Protein AF-A0A920B7V5-F1 (afdb_monomer_lite)

pLDDT: mean 78.92, std 19.87, range [29.97, 96.94]

Radius of gyration: 18.79 Å; chains: 1; bounding box: 47×30×55 Å

Secondary structure (DSSP, 8-state):
-EEEEEEEEEEE---STTS--EEEEEEEEEEEEEESSSSEEEEEEEEEETTTEEEEEEEEEEE--GGGTT---EEEEE-----SGGGSSSS-S--TT------

Sequence (103 aa):
MSIGGYGEIVGKFYGNEQKLDQTDAYRGVFYIGYKFTDEWSLNTELEFEHGDEAFLEFGYLDYTPKNMNGLLGFRAGLLLLPTGIINELHEPTLFPWSLQTSN

Structure (mmCIF, N/CA/C/O backbone):
data_AF-A0A920B7V5-F1
#
_entry.id   AF-A0A920B7V5-F1
#
loop_
_atom_site.group_PDB
_atom_site.id
_atom_site.type_symbol
_atom_site.label_atom_id
_atom_site.label_alt_id
_atom_site.label_comp_id
_atom_site.label_asym_id
_atom_site.label_entity_id
_atom_site.label_seq_id
_atom_site.pdbx_PDB_ins_code
_atom_site.Cartn_x
_atom_site.Cartn_y
_atom_site.Cartn_z
_atom_site.occupancy
_atom_site.B_iso_or_equiv
_atom_site.aut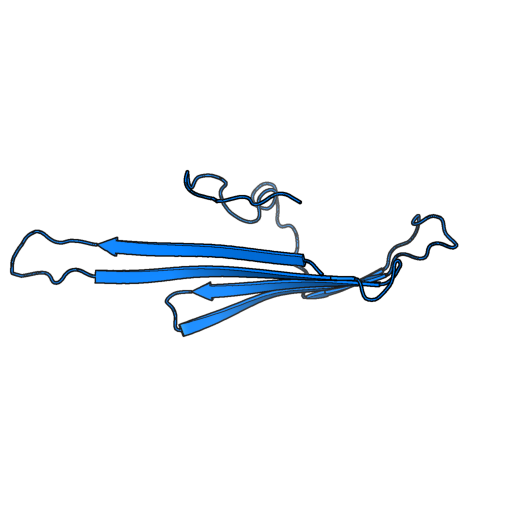h_seq_id
_atom_site.auth_comp_id
_atom_site.auth_asym_id
_atom_site.auth_atom_id
_atom_site.pdbx_PDB_model_num
ATOM 1 N N . MET A 1 1 ? 6.364 -12.380 -7.405 1.00 85.56 1 MET A N 1
ATOM 2 C CA . MET A 1 1 ? 5.094 -11.962 -6.780 1.00 85.56 1 MET A CA 1
ATOM 3 C C . MET A 1 1 ? 5.328 -11.890 -5.286 1.00 85.56 1 MET A C 1
ATOM 5 O O . MET A 1 1 ? 5.973 -12.789 -4.765 1.00 85.56 1 MET A O 1
ATOM 9 N N . SER A 1 2 ? 4.876 -10.815 -4.654 1.00 89.19 2 SER A N 1
ATOM 10 C CA . SER A 1 2 ? 4.915 -10.591 -3.214 1.00 89.19 2 SER A CA 1
ATOM 11 C C . SER A 1 2 ? 3.492 -10.324 -2.745 1.00 89.19 2 SER A C 1
ATOM 13 O O . SER A 1 2 ? 2.757 -9.587 -3.401 1.00 89.19 2 SER A O 1
ATOM 15 N N . ILE A 1 3 ? 3.107 -10.946 -1.644 1.00 90.81 3 ILE A N 1
ATOM 16 C CA . ILE A 1 3 ? 1.860 -10.664 -0.948 1.00 90.81 3 ILE A CA 1
ATOM 17 C C . ILE A 1 3 ? 2.197 -10.544 0.529 1.00 90.81 3 ILE A C 1
ATOM 19 O O . ILE A 1 3 ? 2.999 -11.318 1.051 1.00 90.81 3 ILE A O 1
ATOM 23 N N . GLY A 1 4 ? 1.618 -9.549 1.175 1.00 90.31 4 GLY A N 1
ATOM 24 C CA . GLY A 1 4 ? 1.790 -9.299 2.592 1.00 90.31 4 GLY A CA 1
ATOM 25 C C . GLY A 1 4 ? 0.546 -8.640 3.147 1.00 90.31 4 GLY A C 1
ATOM 26 O O . GLY A 1 4 ? -0.367 -8.279 2.408 1.00 90.31 4 GLY A O 1
ATOM 27 N N . GLY A 1 5 ? 0.501 -8.501 4.456 1.00 89.00 5 GLY A N 1
ATOM 28 C CA . GLY A 1 5 ? -0.618 -7.868 5.121 1.00 89.00 5 GLY A CA 1
ATOM 29 C C . GLY A 1 5 ? -0.605 -8.157 6.605 1.00 89.00 5 GLY A C 1
ATOM 30 O O . GLY A 1 5 ? 0.144 -9.015 7.079 1.00 89.00 5 GLY A O 1
ATOM 31 N N . TYR A 1 6 ? -1.439 -7.432 7.329 1.00 88.69 6 TYR A N 1
ATOM 32 C CA . TYR A 1 6 ? -1.675 -7.637 8.746 1.00 88.69 6 TYR A CA 1
ATOM 33 C C . TYR A 1 6 ? -3.096 -7.164 9.080 1.00 88.69 6 TYR A C 1
ATOM 35 O O . TYR A 1 6 ? -3.753 -6.521 8.264 1.00 88.69 6 TYR A O 1
ATOM 43 N N . GLY A 1 7 ? -3.597 -7.504 10.262 1.00 88.62 7 GLY A N 1
ATOM 44 C CA . GLY A 1 7 ? -4.897 -7.017 10.708 1.00 88.62 7 GLY A CA 1
ATOM 45 C C . GLY A 1 7 ? -4.981 -6.894 12.219 1.00 88.62 7 GLY A C 1
ATOM 46 O O . GLY A 1 7 ? -4.207 -7.515 12.950 1.00 88.62 7 GLY A O 1
ATOM 47 N N . GLU A 1 8 ? -5.940 -6.094 12.663 1.00 86.44 8 GLU A N 1
ATOM 48 C CA . GLU A 1 8 ? -6.231 -5.780 14.051 1.00 86.44 8 GLU A CA 1
ATOM 49 C C . GLU A 1 8 ? -7.699 -6.094 14.362 1.00 86.44 8 GLU A C 1
ATOM 51 O O . GLU A 1 8 ? -8.618 -5.659 13.667 1.00 86.44 8 GLU A O 1
ATOM 56 N N . ILE A 1 9 ? -7.915 -6.854 15.437 1.00 87.19 9 ILE A N 1
ATOM 57 C CA . ILE A 1 9 ? -9.238 -7.131 15.998 1.00 87.19 9 ILE A CA 1
ATOM 58 C C . ILE A 1 9 ? -9.238 -6.617 17.432 1.00 87.19 9 ILE A C 1
ATOM 60 O O . ILE A 1 9 ? -8.378 -6.992 18.232 1.00 87.19 9 ILE A O 1
ATOM 64 N N . VAL A 1 10 ? -10.227 -5.796 17.770 1.00 86.88 10 VAL A N 1
ATOM 65 C CA . VAL A 1 10 ? -10.344 -5.167 19.084 1.00 86.88 10 VAL A CA 1
ATOM 66 C C . VAL A 1 10 ? -11.570 -5.714 19.807 1.00 86.88 10 VAL A C 1
ATOM 68 O O . VAL A 1 10 ? -12.696 -5.612 19.328 1.00 86.88 10 VAL A O 1
ATOM 71 N N . GLY A 1 11 ? -11.351 -6.288 20.991 1.00 86.44 11 GLY A N 1
ATOM 72 C CA . GLY A 1 11 ? -12.406 -6.758 21.888 1.00 86.44 11 GLY A CA 1
ATOM 73 C C . GLY A 1 11 ? -12.566 -5.844 23.104 1.00 86.44 11 GLY A C 1
ATOM 74 O O . GLY A 1 11 ? -11.589 -5.518 23.777 1.00 86.44 11 GLY A O 1
ATOM 75 N N . LYS A 1 12 ? -13.800 -5.452 23.419 1.00 83.12 12 LYS A N 1
ATOM 76 C CA . LYS A 1 12 ? -14.181 -4.732 24.640 1.00 83.12 12 LYS A CA 1
ATOM 77 C C . LYS A 1 12 ? -15.065 -5.642 25.483 1.00 83.12 12 LYS A C 1
ATOM 79 O O . LYS A 1 12 ? -16.225 -5.858 25.141 1.00 83.12 12 LYS A O 1
ATOM 84 N N . PHE A 1 13 ? -14.511 -6.143 26.583 1.00 82.50 13 PHE A N 1
ATOM 85 C CA . PHE A 1 13 ? -15.212 -7.040 27.499 1.00 82.50 13 PHE A CA 1
ATOM 86 C C . PHE A 1 13 ? -15.717 -6.269 28.719 1.00 82.50 13 PHE A C 1
ATOM 88 O O . PHE A 1 13 ? -14.937 -5.594 29.400 1.00 82.50 13 PHE A O 1
ATOM 95 N N . TYR A 1 14 ? -17.014 -6.350 29.001 1.00 79.56 14 TYR A N 1
ATOM 96 C CA . TYR A 1 14 ? -17.639 -5.662 30.125 1.00 79.56 14 TYR A CA 1
ATOM 97 C C . TYR A 1 14 ? -18.097 -6.686 31.168 1.00 79.56 14 TYR A C 1
ATOM 99 O O . TYR A 1 14 ? -19.077 -7.391 30.986 1.00 79.56 14 TYR A O 1
ATOM 107 N N . GLY A 1 15 ? -17.426 -6.729 32.323 1.00 68.69 15 GLY A N 1
ATOM 108 C CA . GLY A 1 15 ? -17.750 -7.654 33.424 1.00 68.69 15 GLY A CA 1
ATOM 109 C C . GLY A 1 15 ? -19.038 -7.342 34.205 1.00 68.69 15 GLY A C 1
ATOM 110 O O . GLY A 1 15 ? -19.147 -7.730 35.364 1.00 68.69 15 GLY A O 1
ATOM 111 N N . ASN A 1 16 ? -19.980 -6.593 33.628 1.00 74.31 16 ASN A N 1
ATOM 112 C CA . ASN A 1 16 ? -21.248 -6.215 34.253 1.00 74.31 16 ASN A CA 1
ATOM 113 C C . ASN A 1 16 ? -22.400 -6.672 33.348 1.00 74.31 16 ASN A C 1
ATOM 115 O O . ASN A 1 16 ? -22.387 -6.369 32.159 1.00 74.31 16 ASN A O 1
ATOM 119 N N . GLU A 1 17 ? -23.412 -7.332 33.918 1.00 64.94 17 GLU A N 1
ATOM 120 C CA . GLU A 1 17 ? -24.538 -7.972 33.211 1.00 64.94 17 GLU A CA 1
ATOM 121 C C . GLU A 1 17 ? -25.350 -7.023 32.305 1.00 64.94 17 GLU A C 1
ATOM 123 O O . GLU A 1 17 ? -26.126 -7.471 31.466 1.00 64.94 17 GLU A O 1
ATOM 128 N N . GLN A 1 18 ? -25.173 -5.705 32.447 1.00 70.81 18 GLN A N 1
ATOM 129 C CA . GLN A 1 18 ? -25.867 -4.694 31.644 1.00 70.81 18 GLN A CA 1
ATOM 130 C C . GLN A 1 18 ? -25.162 -4.310 30.332 1.00 70.81 18 GLN A C 1
ATOM 132 O O . GLN A 1 18 ? -25.769 -3.620 29.512 1.00 70.81 18 GLN A O 1
ATOM 137 N N . LYS A 1 19 ? -23.898 -4.700 30.113 1.00 69.88 19 LYS A N 1
ATOM 138 C CA . LYS A 1 19 ? -23.171 -4.400 28.870 1.00 69.88 19 LYS A CA 1
ATOM 139 C C . LYS A 1 19 ? -22.717 -5.685 28.195 1.00 69.88 19 LYS A C 1
ATOM 141 O O . LYS A 1 19 ? -22.044 -6.500 28.808 1.00 69.88 19 LYS A O 1
ATOM 146 N N . LEU A 1 20 ? -23.074 -5.827 26.922 1.00 75.75 20 LEU A N 1
ATOM 147 C CA . LEU A 1 20 ? -22.600 -6.922 26.084 1.00 75.75 20 LEU A CA 1
ATOM 148 C C . LEU A 1 20 ? -21.149 -6.673 25.671 1.00 75.75 20 LEU A C 1
ATOM 150 O O . LEU A 1 20 ? -20.775 -5.535 25.371 1.00 75.75 20 LEU A O 1
ATOM 154 N N . ASP A 1 21 ? -20.367 -7.746 25.625 1.00 83.50 21 ASP A N 1
ATOM 155 C CA . ASP A 1 21 ? -19.030 -7.735 25.045 1.00 83.50 21 ASP A CA 1
ATOM 156 C C . ASP A 1 21 ? -19.111 -7.364 23.559 1.00 83.50 21 ASP A C 1
ATOM 158 O O . ASP A 1 21 ? -19.996 -7.822 22.833 1.00 83.50 21 ASP A O 1
ATOM 162 N N . GLN A 1 22 ? -18.193 -6.516 23.102 1.00 81.25 22 GLN A N 1
ATOM 163 C CA . GLN A 1 22 ? -18.124 -6.064 21.713 1.00 81.25 22 GLN A CA 1
ATOM 164 C C . GLN A 1 22 ? -16.806 -6.503 21.092 1.00 81.25 22 GLN A C 1
ATOM 166 O O . GLN A 1 22 ? -15.757 -6.374 21.714 1.00 81.25 22 GLN A O 1
ATOM 171 N N . THR A 1 23 ? -16.853 -7.013 19.866 1.00 85.56 23 THR A N 1
ATOM 172 C CA . THR A 1 23 ? -15.668 -7.348 19.069 1.00 85.56 23 THR A CA 1
ATOM 173 C C . THR A 1 23 ? -15.775 -6.631 17.735 1.00 85.56 23 THR A C 1
ATOM 175 O O . THR A 1 23 ? -16.842 -6.651 17.127 1.00 85.56 23 THR A O 1
ATOM 178 N N . ASP A 1 24 ? -14.689 -5.999 17.313 1.00 85.00 24 ASP A N 1
ATOM 179 C CA . ASP A 1 24 ? -14.613 -5.184 16.106 1.00 85.00 24 ASP 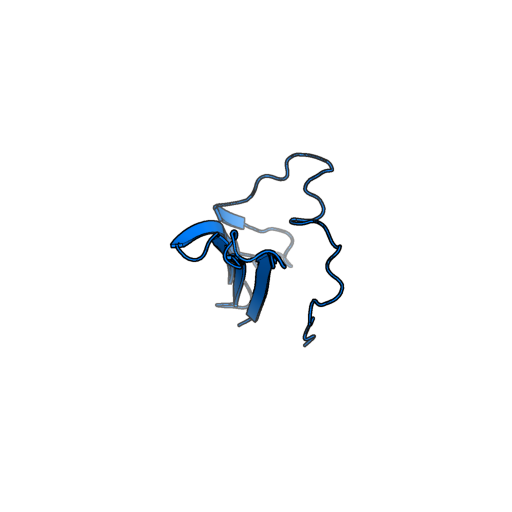A CA 1
ATOM 180 C C . ASP A 1 24 ? -13.396 -5.603 15.275 1.00 85.00 24 ASP A C 1
ATOM 182 O O . ASP A 1 24 ? -12.284 -5.713 15.802 1.00 85.00 24 ASP A O 1
ATOM 186 N N . ALA A 1 25 ? -13.614 -5.866 13.987 1.00 87.44 25 ALA A N 1
ATOM 187 C CA . ALA A 1 25 ? -12.550 -6.097 13.018 1.00 87.44 25 ALA A CA 1
ATOM 188 C C . ALA A 1 25 ? -12.030 -4.733 12.563 1.00 87.44 25 ALA A C 1
ATOM 190 O O . ALA A 1 25 ? -12.390 -4.238 11.501 1.00 87.44 25 ALA A O 1
ATOM 191 N N . TYR A 1 26 ? -11.232 -4.120 13.432 1.00 85.69 26 TYR A N 1
ATOM 192 C CA . TYR A 1 26 ? -10.894 -2.708 13.358 1.00 85.69 26 TYR A CA 1
ATOM 193 C C . TYR A 1 26 ? -10.185 -2.344 12.053 1.00 85.69 26 TYR A C 1
ATOM 195 O O . TYR A 1 26 ? -10.585 -1.390 11.393 1.00 85.69 26 TYR A O 1
ATOM 203 N N . ARG A 1 27 ? -9.175 -3.131 11.660 1.00 88.56 27 ARG A N 1
ATOM 204 C CA . ARG A 1 27 ? -8.385 -2.871 10.453 1.00 88.56 27 ARG A CA 1
ATOM 205 C C . ARG A 1 27 ? -7.827 -4.145 9.833 1.00 88.56 27 ARG A C 1
ATOM 207 O O . ARG A 1 27 ? -7.380 -5.043 10.543 1.00 88.56 27 ARG A O 1
ATOM 214 N N . GLY A 1 28 ? -7.771 -4.206 8.509 1.00 89.44 28 GLY A N 1
ATOM 215 C CA . GLY A 1 28 ? -7.042 -5.217 7.751 1.00 89.44 28 GLY A CA 1
ATOM 216 C C . GLY A 1 28 ? -6.333 -4.599 6.554 1.00 89.44 28 GLY A C 1
ATOM 217 O O . GLY A 1 28 ? -6.989 -4.088 5.655 1.00 89.44 28 GLY A O 1
ATOM 218 N N . VAL A 1 29 ? -5.006 -4.685 6.517 1.00 91.25 29 VAL A N 1
ATOM 219 C CA . VAL A 1 29 ? -4.172 -4.157 5.432 1.00 91.25 29 VAL A CA 1
ATOM 220 C C . VAL A 1 29 ? -3.645 -5.308 4.586 1.00 91.25 29 VAL A C 1
ATOM 222 O O . VAL A 1 29 ? -3.091 -6.279 5.107 1.00 91.25 29 VAL A O 1
ATOM 225 N N . PHE A 1 30 ? -3.778 -5.190 3.268 1.00 91.75 30 PHE A N 1
ATOM 226 C CA . PHE A 1 30 ? -3.314 -6.172 2.294 1.00 91.75 30 PHE A CA 1
ATOM 227 C C . PHE A 1 30 ? -2.439 -5.505 1.244 1.00 91.75 30 PHE A C 1
ATOM 229 O O . PHE A 1 30 ? -2.903 -4.696 0.444 1.00 91.75 30 PHE A O 1
ATOM 236 N N . TYR A 1 31 ? -1.182 -5.922 1.192 1.00 93.31 31 TYR A N 1
ATOM 237 C CA . TYR A 1 31 ? -0.213 -5.476 0.209 1.00 93.31 31 TYR A CA 1
ATOM 238 C C . TYR A 1 31 ? -0.012 -6.526 -0.886 1.00 93.31 31 TYR A C 1
ATOM 240 O O . TYR A 1 31 ? 0.230 -7.709 -0.621 1.00 93.31 31 TYR A O 1
ATOM 248 N N . ILE A 1 32 ? -0.046 -6.076 -2.137 1.00 93.69 32 ILE A N 1
ATOM 249 C CA . ILE A 1 32 ? 0.193 -6.893 -3.324 1.00 93.69 32 ILE A CA 1
ATOM 250 C C . ILE A 1 32 ? 1.271 -6.224 -4.176 1.00 93.69 32 ILE A C 1
ATOM 252 O O . ILE A 1 32 ? 1.114 -5.103 -4.659 1.00 93.69 32 ILE A O 1
ATOM 256 N N . GLY A 1 33 ? 2.360 -6.954 -4.408 1.00 95.62 33 GLY A N 1
ATOM 257 C CA . GLY A 1 33 ? 3.454 -6.560 -5.288 1.00 95.62 33 GLY A CA 1
ATOM 258 C C . GLY A 1 33 ? 3.648 -7.568 -6.420 1.00 95.62 33 GLY A C 1
ATOM 259 O O . GLY A 1 33 ? 3.860 -8.763 -6.191 1.00 95.62 33 GLY A O 1
ATOM 260 N N . TYR A 1 34 ? 3.643 -7.116 -7.669 1.00 96.56 34 TYR A N 1
ATOM 261 C CA . TYR A 1 34 ? 3.847 -7.994 -8.820 1.00 96.56 34 TYR A CA 1
ATOM 262 C C . TYR A 1 34 ? 4.878 -7.423 -9.788 1.00 96.56 34 TYR A C 1
ATOM 264 O O . TYR A 1 34 ? 4.718 -6.323 -10.299 1.00 96.56 34 TYR A O 1
ATOM 272 N N . LYS A 1 35 ? 5.933 -8.189 -10.077 1.00 96.50 35 LYS A N 1
ATOM 273 C CA . LYS A 1 35 ? 6.900 -7.869 -11.134 1.00 96.50 35 LYS A CA 1
ATOM 274 C C . LYS A 1 35 ? 6.467 -8.580 -12.410 1.00 96.50 35 LYS A C 1
ATOM 276 O O . LYS A 1 35 ? 6.525 -9.807 -12.456 1.00 96.50 35 LYS A O 1
ATOM 281 N N . PHE A 1 36 ? 6.021 -7.820 -13.409 1.00 95.81 36 PHE A N 1
ATOM 282 C CA . PHE A 1 36 ? 5.671 -8.359 -14.729 1.00 95.81 36 PHE A CA 1
ATOM 283 C C . PHE A 1 36 ? 6.927 -8.696 -15.523 1.00 95.81 36 PHE A C 1
ATOM 285 O O . PHE A 1 36 ? 7.002 -9.727 -16.183 1.00 95.81 36 PHE A O 1
ATOM 292 N N . THR A 1 37 ? 7.923 -7.819 -15.428 1.00 94.88 37 THR A N 1
ATOM 293 C CA . THR A 1 37 ? 9.264 -8.008 -15.974 1.00 94.88 37 THR A CA 1
ATOM 294 C C . THR A 1 37 ? 10.277 -7.430 -14.988 1.00 94.88 37 THR A C 1
ATOM 296 O O . THR A 1 37 ? 9.909 -6.888 -13.945 1.00 94.88 37 THR A O 1
ATOM 299 N N . ASP A 1 38 ? 11.563 -7.498 -15.322 1.00 92.44 38 ASP A N 1
ATOM 300 C CA . ASP A 1 38 ? 12.591 -6.828 -14.524 1.00 92.44 38 ASP A CA 1
ATOM 301 C C . ASP A 1 38 ? 12.528 -5.292 -14.604 1.00 92.44 38 ASP A C 1
ATOM 303 O O . ASP A 1 38 ? 13.212 -4.620 -13.838 1.00 92.44 38 ASP A O 1
ATOM 307 N N . GLU A 1 39 ? 11.748 -4.742 -15.538 1.00 94.50 39 GLU A N 1
ATOM 308 C CA . GLU A 1 39 ? 11.571 -3.298 -15.722 1.00 94.50 39 GLU A CA 1
ATOM 309 C C . GLU A 1 39 ? 10.196 -2.813 -15.257 1.00 94.50 39 GLU A C 1
ATOM 311 O O . GLU A 1 39 ? 10.068 -1.641 -14.929 1.00 94.50 39 GLU A O 1
ATOM 316 N N . TRP A 1 40 ? 9.178 -3.682 -15.220 1.00 96.44 40 TRP A N 1
ATOM 317 C CA . TRP A 1 40 ? 7.796 -3.325 -14.886 1.00 96.44 40 TRP A CA 1
ATOM 318 C C . TRP A 1 40 ? 7.324 -3.989 -13.597 1.00 96.44 40 TRP A C 1
ATOM 320 O O . TRP A 1 40 ? 7.320 -5.221 -13.486 1.00 96.44 40 TRP A O 1
ATOM 330 N N . SER A 1 41 ? 6.826 -3.188 -12.654 1.00 96.62 41 SER A N 1
ATOM 331 C CA . SER A 1 41 ? 6.248 -3.697 -11.407 1.00 96.62 41 SER A CA 1
ATOM 332 C C . SER A 1 41 ? 5.012 -2.928 -10.955 1.00 96.62 41 SER A C 1
ATOM 334 O O . SER A 1 41 ? 4.944 -1.721 -11.125 1.00 96.62 41 SER A O 1
ATOM 336 N N . LEU A 1 42 ? 4.043 -3.632 -10.375 1.00 96.56 42 LEU A N 1
ATOM 337 C CA . LEU A 1 42 ? 2.856 -3.094 -9.716 1.00 96.56 42 LEU A CA 1
ATOM 338 C C . LEU A 1 42 ? 3.021 -3.212 -8.203 1.00 96.56 42 LEU A C 1
ATOM 340 O O . LEU A 1 42 ? 3.451 -4.258 -7.714 1.00 96.56 42 LEU A O 1
ATOM 344 N N . ASN A 1 43 ? 2.610 -2.170 -7.489 1.00 95.38 43 ASN A N 1
ATOM 345 C CA . ASN A 1 43 ? 2.495 -2.144 -6.038 1.00 95.38 43 ASN A CA 1
ATOM 346 C C . ASN A 1 43 ? 1.102 -1.639 -5.668 1.00 95.38 43 ASN A C 1
ATOM 348 O O . ASN A 1 43 ? 0.616 -0.663 -6.243 1.00 95.38 43 ASN A O 1
ATOM 352 N N . THR A 1 44 ? 0.438 -2.312 -4.739 1.00 94.88 44 THR A N 1
ATOM 353 C CA . THR A 1 44 ? -0.933 -1.993 -4.337 1.00 94.88 44 THR A CA 1
ATOM 354 C C . THR A 1 44 ? -1.128 -2.302 -2.864 1.00 94.88 44 THR A C 1
ATOM 356 O O . THR A 1 44 ? -0.633 -3.324 -2.393 1.00 94.88 44 THR A O 1
ATOM 359 N N . GLU A 1 45 ? -1.870 -1.447 -2.173 1.00 93.19 45 GLU A N 1
ATOM 360 C CA . GLU A 1 45 ? -2.313 -1.653 -0.799 1.00 93.19 45 GLU A CA 1
ATOM 361 C C . GLU A 1 45 ? -3.813 -1.397 -0.696 1.00 93.19 45 GLU A C 1
ATOM 363 O O . GLU A 1 45 ? -4.321 -0.381 -1.175 1.00 93.19 45 GLU A O 1
ATOM 368 N N . LEU A 1 46 ? -4.509 -2.363 -0.108 1.00 92.31 46 LEU A N 1
ATOM 369 C CA . LEU A 1 46 ? -5.924 -2.291 0.220 1.00 92.31 46 LEU A CA 1
ATOM 370 C C . LEU A 1 46 ? -6.061 -2.271 1.736 1.00 92.31 46 LEU A C 1
ATOM 372 O O . LEU A 1 46 ? -5.460 -3.109 2.411 1.00 92.31 46 LEU A O 1
ATOM 376 N N . GLU A 1 47 ? -6.888 -1.373 2.244 1.00 91.81 47 GLU A N 1
ATOM 377 C CA . GLU A 1 47 ? -7.257 -1.306 3.652 1.00 91.81 47 GLU A CA 1
ATOM 378 C C . GLU A 1 47 ? -8.741 -1.640 3.800 1.00 91.81 47 GLU A C 1
ATOM 380 O O . GLU A 1 47 ? -9.573 -1.216 2.999 1.00 91.81 47 GLU A O 1
ATOM 385 N N . PHE A 1 48 ? -9.068 -2.436 4.810 1.00 91.81 48 PHE A N 1
ATOM 386 C CA . PHE A 1 48 ? -10.432 -2.701 5.232 1.00 91.81 48 PHE A CA 1
ATOM 387 C C . PHE A 1 48 ? -10.602 -2.224 6.665 1.00 91.81 48 PHE A C 1
ATOM 389 O O . PHE A 1 48 ? -9.825 -2.636 7.525 1.00 91.81 48 PHE A O 1
ATOM 396 N N . GLU A 1 49 ? -11.624 -1.423 6.936 1.00 88.12 49 GLU A N 1
ATOM 397 C CA . GLU A 1 49 ? -11.949 -0.948 8.283 1.00 88.12 49 GLU A CA 1
ATOM 398 C C . GLU A 1 49 ? -13.335 -1.449 8.697 1.00 88.12 49 GLU A C 1
ATOM 400 O O . GLU A 1 49 ? -14.217 -1.651 7.859 1.00 88.12 49 GLU A O 1
ATOM 405 N N . HIS A 1 50 ? -13.493 -1.746 9.989 1.00 89.88 50 HIS A N 1
ATOM 406 C CA . HIS A 1 50 ? -14.737 -2.229 10.617 1.00 89.88 50 HIS A CA 1
ATOM 407 C C . HIS A 1 50 ? -15.406 -3.462 9.965 1.00 89.88 50 HIS A C 1
ATOM 409 O O . HIS A 1 50 ? -16.512 -3.865 10.330 1.00 89.88 50 HIS A O 1
ATOM 415 N N . GLY A 1 51 ? -14.702 -4.134 9.051 1.00 83.88 51 GLY A N 1
ATOM 416 C CA . GLY A 1 51 ? -15.140 -5.335 8.343 1.00 83.88 51 GLY A CA 1
ATOM 417 C C . GLY A 1 51 ? -16.041 -5.094 7.127 1.00 83.88 51 GLY A C 1
ATOM 418 O O . GLY A 1 51 ? -16.311 -6.053 6.399 1.00 83.88 51 GLY A O 1
ATOM 419 N N . ASP A 1 52 ? -16.490 -3.865 6.878 1.00 87.94 52 ASP A N 1
ATOM 420 C CA . ASP A 1 52 ? -17.392 -3.516 5.774 1.00 87.94 52 ASP A CA 1
ATOM 421 C C . ASP A 1 52 ? -16.957 -2.291 4.955 1.00 87.94 52 ASP A C 1
ATOM 423 O O . ASP A 1 52 ? -17.482 -2.081 3.856 1.00 87.94 52 ASP A O 1
ATOM 427 N N . GLU A 1 53 ? -15.958 -1.539 5.415 1.00 88.94 53 GLU A N 1
ATOM 428 C CA . GLU A 1 53 ? -15.363 -0.430 4.675 1.00 88.94 53 GLU A CA 1
ATOM 429 C C . GLU A 1 53 ? -14.095 -0.897 3.953 1.00 88.94 53 GLU A C 1
ATOM 431 O O . GLU A 1 53 ? -13.310 -1.668 4.500 1.00 88.94 53 GLU A O 1
ATOM 436 N N . ALA A 1 54 ? -13.905 -0.469 2.703 1.00 92.62 54 ALA A N 1
ATOM 437 C CA . ALA A 1 54 ? -12.769 -0.870 1.877 1.00 92.62 54 ALA A CA 1
ATOM 438 C C . ALA A 1 54 ? -12.185 0.331 1.131 1.00 92.62 54 ALA A C 1
ATOM 440 O O . ALA A 1 54 ? -12.899 1.038 0.411 1.00 92.62 54 ALA A O 1
ATOM 441 N N . PHE A 1 55 ? -10.874 0.504 1.249 1.00 91.06 55 PHE A N 1
ATOM 442 C CA . PHE A 1 55 ? -10.120 1.621 0.705 1.00 91.06 55 PHE A CA 1
ATOM 443 C C . PHE A 1 55 ? -8.923 1.128 -0.106 1.00 91.06 55 PHE A C 1
ATOM 445 O O . PHE A 1 55 ? -8.309 0.098 0.175 1.00 91.06 55 PHE A O 1
ATOM 452 N N . LEU A 1 56 ? -8.616 1.870 -1.167 1.00 91.12 56 LEU A N 1
ATOM 453 C CA . LEU A 1 56 ? -7.383 1.710 -1.924 1.00 91.12 56 LEU A CA 1
ATOM 454 C C . LEU A 1 56 ? -6.435 2.812 -1.462 1.00 91.12 56 LEU A C 1
ATOM 456 O O . LEU A 1 56 ? -6.557 3.946 -1.922 1.00 91.12 56 LEU A O 1
ATOM 460 N N . GLU A 1 57 ? -5.501 2.463 -0.583 1.00 88.81 57 GLU A N 1
ATOM 461 C CA . GLU A 1 57 ? -4.531 3.412 -0.029 1.00 88.81 57 GLU A CA 1
ATOM 462 C C . GLU A 1 57 ? -3.540 3.854 -1.108 1.00 88.81 57 GLU A C 1
ATOM 464 O O . GLU A 1 57 ? -3.342 5.041 -1.376 1.00 88.81 57 GLU A O 1
ATOM 469 N N . PHE A 1 58 ? -2.981 2.884 -1.836 1.00 92.75 58 PHE A N 1
ATOM 470 C CA . PHE A 1 58 ? -2.245 3.158 -3.062 1.00 92.75 58 PHE A CA 1
ATOM 471 C C . PHE A 1 58 ? -2.345 2.038 -4.080 1.00 92.75 58 PHE A C 1
ATOM 473 O O . PHE A 1 58 ? -2.566 0.869 -3.775 1.00 92.75 58 PHE A O 1
ATOM 480 N N . GLY A 1 59 ? -2.083 2.407 -5.328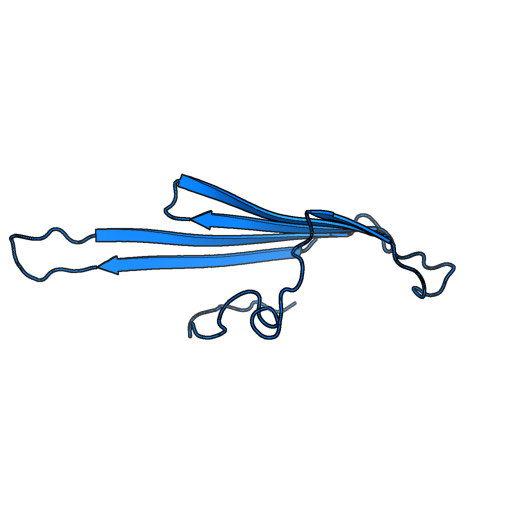 1.00 95.25 59 GLY A N 1
ATOM 481 C CA . GLY A 1 59 ? -2.006 1.475 -6.439 1.00 95.25 59 GLY A CA 1
ATOM 482 C C . GLY A 1 59 ? -1.248 2.113 -7.585 1.00 95.25 59 GLY A C 1
ATOM 483 O O . GLY A 1 59 ? -1.787 2.981 -8.270 1.00 95.25 59 GLY A O 1
ATOM 484 N N . TYR A 1 60 ? -0.001 1.700 -7.801 1.00 95.94 60 TYR A N 1
ATOM 485 C CA . TYR A 1 60 ? 0.854 2.298 -8.820 1.00 95.94 60 TYR A CA 1
ATOM 486 C C . TYR A 1 60 ? 1.727 1.288 -9.552 1.00 95.94 60 TYR A C 1
ATOM 488 O O . TYR A 1 60 ? 2.138 0.254 -9.024 1.00 95.94 60 TYR A O 1
ATOM 496 N N . LEU A 1 61 ? 2.033 1.643 -10.793 1.00 96.94 61 LEU A N 1
ATOM 497 C CA . LEU A 1 61 ? 2.930 0.937 -11.684 1.00 96.94 61 LEU A CA 1
ATOM 498 C C . LEU A 1 61 ? 4.256 1.697 -11.762 1.00 96.94 61 LEU A C 1
ATOM 500 O O . LEU A 1 61 ? 4.267 2.910 -11.974 1.00 96.94 61 LEU A O 1
ATOM 504 N N . ASP A 1 62 ? 5.351 0.966 -11.624 1.00 95.75 62 ASP A N 1
ATOM 505 C CA . ASP A 1 62 ? 6.715 1.432 -11.822 1.00 95.75 62 ASP A CA 1
ATOM 506 C C . ASP A 1 62 ? 7.295 0.846 -13.105 1.00 95.75 62 ASP A C 1
ATOM 508 O O . ASP A 1 62 ? 7.187 -0.358 -13.361 1.00 95.75 62 ASP A O 1
ATOM 512 N N . TYR A 1 63 ? 7.959 1.711 -13.865 1.00 95.81 63 TYR A N 1
ATOM 513 C CA . TYR A 1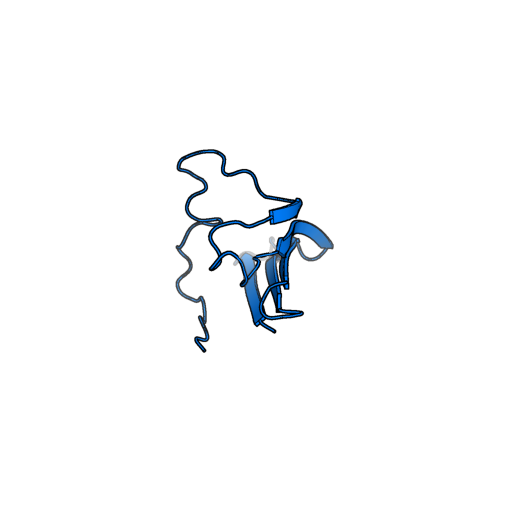 63 ? 8.794 1.355 -14.999 1.00 95.81 63 TYR A CA 1
ATOM 514 C C . TYR A 1 63 ? 10.221 1.866 -14.791 1.00 95.81 63 TYR A C 1
ATOM 516 O O . TYR A 1 63 ? 10.442 3.067 -14.628 1.00 95.81 63 TYR A O 1
ATOM 524 N N . THR A 1 64 ? 11.201 0.965 -14.815 1.00 95.06 64 THR A N 1
ATOM 525 C CA . T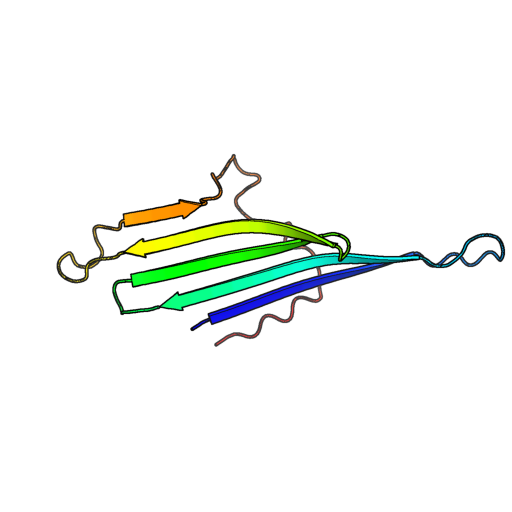HR A 1 64 ? 12.628 1.270 -14.634 1.00 95.06 64 THR A CA 1
ATOM 526 C C . THR A 1 64 ? 13.441 0.660 -15.782 1.00 95.06 64 THR A C 1
ATOM 528 O O . THR A 1 64 ? 13.740 -0.534 -15.747 1.00 95.06 64 THR A O 1
ATOM 531 N N . PRO A 1 65 ? 13.817 1.447 -16.809 1.00 92.06 65 PRO A N 1
ATOM 532 C CA . PRO A 1 65 ? 14.550 0.950 -17.970 1.00 92.06 65 PRO A CA 1
ATOM 533 C C . PRO A 1 65 ? 15.973 0.495 -17.620 1.00 92.06 65 PRO A C 1
ATOM 535 O O . PRO A 1 65 ? 16.790 1.262 -17.091 1.00 92.06 65 PRO A O 1
ATOM 538 N N . LYS A 1 66 ? 16.327 -0.738 -17.992 1.00 90.00 66 LYS A N 1
ATOM 539 C CA . LYS A 1 66 ? 17.678 -1.289 -17.793 1.00 90.00 66 LYS A CA 1
ATOM 540 C C . LYS A 1 66 ? 18.715 -0.675 -18.718 1.00 90.00 66 LYS A C 1
ATOM 542 O O . LYS A 1 66 ? 19.871 -0.531 -18.330 1.00 90.00 66 LYS A O 1
ATOM 547 N N . ASN A 1 67 ? 18.319 -0.295 -19.931 1.00 89.69 67 ASN A N 1
ATOM 548 C CA . ASN A 1 67 ? 19.202 0.364 -20.900 1.00 89.69 67 ASN A CA 1
ATOM 549 C C . ASN A 1 67 ? 19.758 1.707 -20.389 1.00 89.69 67 ASN A C 1
ATOM 551 O O . ASN A 1 67 ? 20.769 2.182 -20.897 1.00 89.69 67 ASN A O 1
ATOM 555 N N . MET A 1 68 ? 19.129 2.292 -19.367 1.00 86.25 68 MET A N 1
ATOM 556 C CA . MET A 1 68 ? 19.583 3.501 -18.682 1.00 86.25 68 MET A CA 1
ATOM 557 C C . MET A 1 68 ? 20.215 3.204 -17.318 1.00 86.25 68 MET A C 1
ATOM 559 O O . MET A 1 68 ? 20.340 4.107 -16.497 1.00 86.25 68 MET A O 1
ATOM 563 N N . ASN A 1 69 ? 20.589 1.948 -17.053 1.00 84.00 69 ASN A N 1
ATOM 564 C CA . ASN A 1 69 ? 21.130 1.486 -15.774 1.00 84.00 69 ASN A CA 1
ATOM 565 C C . ASN A 1 69 ? 20.240 1.854 -14.565 1.00 84.00 69 ASN A C 1
ATOM 567 O O . ASN A 1 69 ? 20.746 2.144 -13.485 1.00 84.00 69 ASN A O 1
ATOM 571 N N . GLY A 1 70 ? 18.916 1.920 -14.764 1.00 79.81 70 GLY A N 1
ATOM 572 C CA . GLY A 1 70 ? 17.959 2.328 -13.730 1.00 79.81 70 GLY A CA 1
ATOM 573 C C . GLY A 1 70 ? 18.041 3.799 -13.299 1.00 79.81 70 GLY A C 1
ATOM 574 O O . GLY A 1 70 ? 17.456 4.161 -12.286 1.00 79.81 70 GLY A O 1
ATOM 575 N N . LEU A 1 71 ? 18.750 4.655 -14.047 1.00 83.69 71 LEU A N 1
ATOM 576 C CA . LEU A 1 71 ? 18.901 6.082 -13.724 1.00 83.69 71 LEU A CA 1
ATOM 577 C C . LEU A 1 71 ? 17.626 6.901 -13.960 1.00 83.69 71 LEU A C 1
ATOM 579 O O . LEU A 1 71 ? 17.485 7.982 -13.393 1.00 83.69 71 LEU A O 1
ATOM 583 N N . LEU A 1 72 ? 16.719 6.408 -14.804 1.00 88.12 72 LEU A N 1
ATOM 584 C CA . LEU A 1 72 ? 15.389 6.979 -14.993 1.00 88.12 72 LEU A CA 1
ATOM 585 C C . LEU A 1 72 ? 14.331 5.980 -14.535 1.00 88.12 72 LEU A C 1
ATOM 587 O O . LEU A 1 72 ? 14.480 4.776 -14.723 1.00 88.12 72 LEU A O 1
ATOM 591 N N . GLY A 1 73 ? 13.247 6.497 -13.967 1.00 89.38 73 GLY A N 1
ATOM 592 C CA . GLY A 1 73 ? 12.088 5.714 -13.572 1.00 89.38 73 GLY A CA 1
ATOM 593 C C . GLY A 1 73 ? 10.813 6.515 -13.784 1.00 89.38 73 GLY A C 1
ATOM 594 O O . GLY A 1 73 ? 10.803 7.735 -13.612 1.00 89.38 73 GLY A O 1
ATOM 595 N N . PHE A 1 74 ? 9.745 5.827 -14.171 1.00 93.62 74 PHE A N 1
ATOM 596 C CA . PHE A 1 74 ? 8.413 6.401 -14.306 1.00 93.62 74 PHE A CA 1
ATOM 597 C C . PHE A 1 74 ? 7.469 5.676 -13.363 1.00 93.62 74 PHE A C 1
ATOM 599 O O . PHE A 1 74 ? 7.434 4.448 -13.351 1.00 93.62 74 PHE A O 1
ATOM 606 N N . ARG A 1 75 ? 6.688 6.449 -12.610 1.00 94.81 75 ARG A N 1
ATOM 607 C CA . ARG A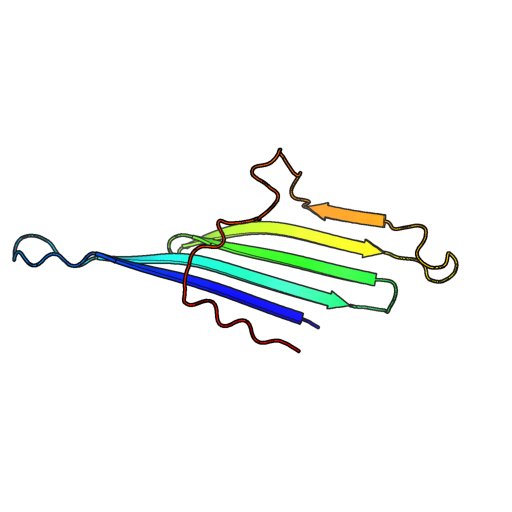 1 75 ? 5.653 5.943 -11.716 1.00 94.81 75 ARG A CA 1
ATOM 608 C C . ARG A 1 75 ? 4.317 6.558 -12.090 1.00 94.81 75 ARG A C 1
ATOM 610 O O . ARG A 1 75 ? 4.232 7.772 -12.272 1.00 94.81 75 ARG A O 1
ATOM 617 N N . ALA A 1 76 ? 3.282 5.734 -12.186 1.00 95.75 76 ALA A N 1
ATOM 618 C CA . ALA A 1 76 ? 1.931 6.188 -12.488 1.00 95.75 76 ALA A CA 1
ATOM 619 C C . ALA A 1 76 ? 0.893 5.393 -11.698 1.00 95.75 76 ALA A C 1
ATOM 621 O O . ALA A 1 76 ? 1.012 4.177 -11.558 1.00 95.75 76 ALA A O 1
ATOM 622 N N . GLY A 1 77 ? -0.139 6.078 -11.212 1.00 95.00 77 GLY A N 1
ATOM 623 C CA . GLY A 1 77 ? -1.242 5.473 -10.473 1.00 95.00 77 GLY A CA 1
ATOM 624 C C . GLY A 1 77 ? -1.701 6.345 -9.314 1.00 95.00 77 GLY A C 1
ATOM 625 O O . GLY A 1 77 ? -1.422 7.545 -9.280 1.00 95.00 77 GLY A O 1
ATOM 626 N N . LEU A 1 78 ? -2.400 5.722 -8.372 1.00 93.12 78 LEU A N 1
ATOM 627 C CA . LEU A 1 78 ? -2.753 6.334 -7.103 1.00 93.12 78 LEU A CA 1
ATOM 628 C C . LEU A 1 78 ? -1.534 6.294 -6.182 1.00 93.12 78 LEU A C 1
ATOM 630 O O . LEU A 1 78 ? -1.028 5.220 -5.845 1.00 93.12 78 LEU A O 1
ATOM 634 N N . LEU A 1 79 ? -1.059 7.479 -5.814 1.00 88.38 79 LEU A N 1
ATOM 635 C CA . LEU A 1 79 ? 0.098 7.679 -4.958 1.00 88.38 79 LEU A CA 1
ATOM 636 C C . LEU A 1 79 ? -0.350 8.347 -3.670 1.00 88.38 79 LEU A C 1
ATOM 638 O O . LEU A 1 79 ? -1.028 9.374 -3.718 1.00 88.38 79 LEU A O 1
ATOM 642 N N . LEU A 1 80 ? 0.117 7.827 -2.542 1.00 76.88 80 LEU A N 1
ATOM 643 C CA . LEU A 1 80 ? 0.091 8.583 -1.301 1.00 76.88 80 LEU A CA 1
ATOM 644 C C . LEU A 1 80 ? 1.137 9.683 -1.374 1.00 76.88 80 LEU A C 1
ATOM 646 O O . LEU A 1 80 ? 2.326 9.435 -1.595 1.00 76.88 80 LEU A O 1
ATOM 650 N N . LEU A 1 81 ? 0.676 10.917 -1.211 1.00 68.75 81 LEU A N 1
ATOM 651 C CA . LEU A 1 81 ? 1.563 12.061 -1.110 1.00 68.75 81 LEU A CA 1
ATOM 652 C C . LEU A 1 81 ? 2.192 12.063 0.287 1.00 68.75 81 LEU A C 1
ATOM 654 O O . LEU A 1 81 ? 1.452 12.065 1.269 1.00 68.75 81 LEU A O 1
ATOM 658 N N . PRO A 1 82 ? 3.530 12.117 0.408 1.00 58.78 82 PRO A N 1
ATOM 659 C CA . PRO A 1 82 ? 4.161 12.219 1.709 1.00 58.78 82 PRO A CA 1
ATOM 660 C C . PRO A 1 82 ? 3.904 13.604 2.300 1.00 58.78 82 PRO A C 1
ATOM 662 O O . PRO A 1 82 ? 4.567 14.584 1.955 1.00 58.78 82 PRO A O 1
ATOM 665 N N . THR A 1 83 ? 2.924 13.707 3.193 1.00 54.53 83 THR A N 1
ATOM 666 C CA . THR A 1 83 ? 2.643 14.947 3.920 1.00 54.53 83 THR A CA 1
ATOM 667 C C . THR A 1 83 ? 3.389 14.965 5.260 1.00 54.53 83 THR A C 1
ATOM 669 O O . THR A 1 83 ? 2.851 14.573 6.291 1.00 54.53 83 THR A O 1
ATOM 672 N N . GLY A 1 84 ? 4.633 15.466 5.254 1.00 47.56 84 GLY A N 1
ATOM 673 C CA . GLY A 1 84 ? 5.407 15.830 6.458 1.00 47.56 84 GLY A CA 1
ATOM 674 C C . GLY A 1 84 ? 6.118 14.686 7.210 1.00 47.56 84 GLY A C 1
ATOM 675 O O . GLY A 1 84 ? 6.116 13.545 6.765 1.00 47.56 84 GLY A O 1
ATOM 676 N N . ILE A 1 85 ? 6.720 15.008 8.373 1.00 49.56 85 ILE A N 1
ATOM 677 C CA . ILE A 1 85 ? 7.455 14.080 9.281 1.00 49.56 85 ILE A CA 1
ATOM 678 C C . ILE A 1 85 ? 6.558 12.932 9.789 1.00 49.56 85 ILE A C 1
ATOM 680 O O . ILE A 1 85 ? 7.040 11.864 10.144 1.00 49.56 85 ILE A O 1
ATOM 684 N N . ILE A 1 86 ? 5.239 13.137 9.797 1.00 51.53 86 ILE A N 1
ATOM 685 C CA . ILE A 1 86 ? 4.253 12.145 10.248 1.00 51.53 86 ILE A CA 1
ATOM 686 C C . ILE A 1 86 ? 4.136 10.973 9.254 1.00 51.53 86 ILE A C 1
ATOM 688 O O . ILE A 1 86 ? 3.725 9.891 9.649 1.00 51.53 86 ILE A O 1
ATOM 692 N N . ASN A 1 87 ? 4.566 11.150 7.999 1.00 46.09 87 ASN A N 1
ATOM 693 C CA . ASN A 1 87 ? 4.422 10.156 6.933 1.00 46.09 87 ASN A CA 1
ATOM 694 C C . ASN A 1 87 ? 5.691 9.313 6.674 1.00 46.09 87 ASN A C 1
ATOM 696 O O . ASN A 1 87 ? 5.808 8.690 5.619 1.00 46.09 87 ASN A O 1
ATOM 700 N N . GLU A 1 88 ? 6.683 9.312 7.572 1.00 46.66 88 GLU A N 1
ATOM 701 C CA . GLU A 1 88 ? 7.866 8.437 7.421 1.00 46.66 88 GLU A CA 1
ATOM 702 C C . GLU A 1 88 ? 7.553 6.966 7.718 1.00 46.66 88 GLU A C 1
ATOM 704 O O . GLU A 1 88 ? 8.202 6.062 7.193 1.00 46.66 88 GLU A O 1
ATOM 709 N N . LEU A 1 89 ? 6.526 6.729 8.526 1.00 52.59 89 LEU A N 1
ATOM 710 C CA . LEU A 1 89 ? 5.963 5.421 8.790 1.00 52.59 89 LEU A CA 1
ATOM 711 C C . LEU A 1 89 ? 4.488 5.521 8.439 1.00 52.59 89 LEU A C 1
ATOM 713 O O . LEU A 1 89 ? 3.768 6.312 9.040 1.00 52.59 89 LEU A O 1
ATOM 717 N N . HIS A 1 90 ? 4.078 4.747 7.433 1.00 49.09 90 HIS A N 1
ATOM 718 C CA . HIS A 1 90 ? 2.705 4.729 6.929 1.00 49.09 90 HIS A CA 1
ATOM 719 C C . HIS A 1 90 ? 1.695 4.434 8.050 1.00 49.09 90 HIS A C 1
ATOM 721 O O . HIS A 1 90 ? 0.534 4.799 7.937 1.00 49.09 90 HIS A O 1
ATOM 727 N N . GLU A 1 91 ? 2.162 3.850 9.165 1.00 52.88 91 GLU A N 1
ATOM 728 C CA . GLU A 1 91 ? 1.411 3.600 10.393 1.00 52.88 91 GLU A CA 1
ATOM 729 C C . GLU A 1 91 ? 2.359 3.580 11.617 1.00 52.88 91 GLU A C 1
ATOM 731 O O . GLU A 1 91 ? 3.556 3.305 11.467 1.00 52.88 91 GLU A O 1
ATOM 736 N N . PRO A 1 92 ? 1.882 3.830 12.852 1.00 45.53 92 PRO A N 1
ATOM 737 C CA . PRO A 1 92 ? 2.722 3.768 14.049 1.00 45.53 92 PRO A CA 1
ATOM 738 C C . PRO A 1 92 ? 3.316 2.362 14.264 1.00 45.53 92 PRO A C 1
ATOM 740 O O . PRO A 1 92 ? 2.595 1.373 14.340 1.00 45.53 92 PRO A O 1
ATOM 743 N N . THR A 1 93 ? 4.634 2.259 14.461 1.00 41.38 93 THR A N 1
ATOM 744 C CA . THR A 1 93 ? 5.382 0.990 14.624 1.00 41.38 93 THR A CA 1
ATOM 745 C C . THR A 1 93 ? 5.220 0.286 15.976 1.00 41.38 93 THR A C 1
ATOM 747 O O . THR A 1 93 ? 6.122 -0.430 16.410 1.00 41.38 93 THR A O 1
ATOM 750 N N . LEU A 1 94 ? 4.101 0.437 16.683 1.00 41.69 94 LEU A N 1
ATOM 751 C CA . LEU A 1 94 ? 3.965 -0.134 18.028 1.00 41.69 94 LEU A CA 1
ATOM 752 C C . LEU A 1 94 ? 2.753 -1.051 18.171 1.00 41.69 94 LEU A C 1
ATOM 754 O O . LEU A 1 94 ? 1.841 -0.774 18.941 1.00 41.69 94 LEU A O 1
ATOM 758 N N . PHE A 1 95 ? 2.835 -2.217 17.523 1.00 47.09 95 PHE A N 1
ATOM 759 C CA . PHE A 1 95 ? 2.124 -3.419 17.960 1.00 47.09 95 PHE A CA 1
ATOM 760 C C . PHE A 1 95 ? 3.105 -4.605 18.082 1.00 47.09 95 PHE A C 1
ATOM 762 O O . PHE A 1 95 ? 3.750 -4.966 17.100 1.00 47.09 95 PHE A O 1
ATOM 769 N N . PRO A 1 96 ? 3.246 -5.238 19.265 1.00 41.59 96 PRO A N 1
ATOM 770 C CA . PRO A 1 96 ? 4.272 -6.256 19.542 1.00 41.59 96 PRO A CA 1
ATOM 771 C C . PRO A 1 96 ? 4.059 -7.630 18.870 1.00 41.59 96 PRO A C 1
ATOM 773 O O . PRO A 1 96 ? 4.774 -8.573 19.203 1.00 41.59 96 PRO A O 1
ATOM 776 N N . TRP A 1 97 ? 3.108 -7.774 17.940 1.00 33.38 97 TRP A N 1
ATOM 777 C CA . TRP A 1 97 ? 2.721 -9.072 17.361 1.00 33.38 97 TRP A CA 1
ATOM 778 C C . TRP A 1 97 ? 2.796 -9.156 15.827 1.00 33.38 97 TRP A C 1
ATOM 780 O O . TRP A 1 97 ? 2.228 -10.080 15.245 1.00 33.38 97 TRP A O 1
ATOM 790 N N . SER A 1 98 ? 3.508 -8.253 15.146 1.00 36.22 98 SER A N 1
ATOM 791 C CA . SER A 1 98 ? 3.719 -8.386 13.700 1.00 36.22 98 SER A CA 1
ATOM 792 C C . SER A 1 98 ? 4.626 -9.589 13.386 1.00 36.22 98 SER A C 1
ATOM 794 O O . SER A 1 98 ? 5.835 -9.588 13.616 1.00 36.22 98 SER A O 1
ATOM 796 N N . LEU A 1 99 ? 4.032 -10.659 12.850 1.00 34.38 99 LEU A N 1
ATOM 797 C CA . LEU A 1 99 ? 4.773 -11.766 12.246 1.00 34.38 99 LEU A CA 1
ATOM 798 C C . LEU A 1 99 ? 5.307 -11.306 10.890 1.00 34.38 99 LEU A C 1
ATOM 800 O O . LEU A 1 99 ? 4.641 -11.400 9.863 1.00 34.38 99 LEU A O 1
ATOM 804 N N . GLN A 1 100 ? 6.532 -10.795 10.902 1.00 33.25 100 GLN A N 1
ATOM 805 C CA . GLN A 1 100 ? 7.267 -10.449 9.697 1.00 33.25 100 GLN A CA 1
ATOM 806 C C . GLN A 1 100 ? 7.920 -11.725 9.145 1.00 33.25 100 GLN A C 1
ATOM 808 O O . GLN A 1 100 ? 8.959 -12.167 9.631 1.00 33.25 100 GLN A O 1
ATOM 813 N N . THR A 1 101 ? 7.302 -12.368 8.152 1.00 29.97 101 THR A N 1
ATOM 814 C CA . THR A 1 101 ? 7.960 -13.470 7.435 1.00 29.97 101 THR A CA 1
ATOM 815 C C . THR A 1 101 ? 8.900 -12.879 6.389 1.00 29.97 101 THR A C 1
ATOM 817 O O . THR A 1 101 ? 8.449 -12.348 5.374 1.00 29.97 101 THR A O 1
ATOM 820 N N . SER A 1 102 ? 10.205 -12.943 6.649 1.00 31.66 102 SER A N 1
ATOM 821 C CA . SER A 1 102 ? 11.241 -12.625 5.666 1.00 31.66 102 SER A CA 1
ATOM 822 C C . SER A 1 102 ? 11.301 -13.699 4.578 1.00 31.66 102 SER A C 1
ATOM 824 O O . SER A 1 102 ? 11.280 -14.887 4.905 1.00 31.66 102 SER A O 1
ATOM 826 N N . ASN A 1 103 ? 11.483 -13.283 3.326 1.00 33.31 103 ASN A N 1
ATOM 827 C CA . ASN A 1 103 ? 12.225 -14.057 2.328 1.00 33.31 103 ASN A CA 1
ATOM 828 C C . ASN A 1 103 ? 13.482 -13.278 1.958 1.00 33.31 103 ASN A C 1
ATOM 830 O O . ASN A 1 103 ? 13.344 -12.053 1.733 1.00 33.31 103 ASN A O 1
#

Foldseek 3Di:
DDKDKDFDKDWDDDPDPVDDIDIFRAKIKIWDKDDPDPFKIWIWIWMDGRNPDIDTQWIKMKGADVVVVSPDIDIDTGDDDQDPPVPPPVDDPDDPDDPDDDD